Protein AF-A0AAF0YMJ0-F1 (afdb_monomer_lite)

Organism: NCBI:txid1232430

Foldseek 3Di:
DVVVVVVVVVVVVVVVVVVVVCVVVVVVVVVVVVVVVVVVVVVVVVVVLVVLVVPAPDPVSSCPPQQWDDDPQWIAGPVPRDIDGND

Sequence (87 aa):
MKDDGFLLIDSVISLKIMLIITTILVPTIIHLNHVDKQADNKLEMLRSLYIEIQNSEDQDDFLKSERYFIRGDEICEASANRCIKIK

Secondary structure (DSSP, 8-state):
-HHHHHHHHHHHHHHHHHHHHHHHHHHHHHHHHHHHHHHHHHHHHHHHHHHHHHH-SSHHHHHT-TTEEEETTEEEETTTTEEEE--

pLDDT: mean 85.37, std 9.73,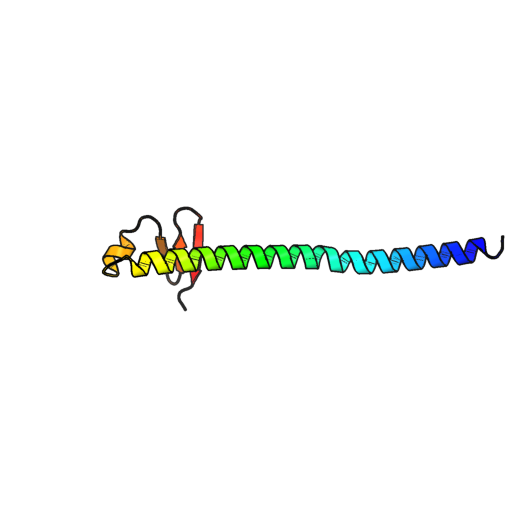 range [48.38, 96.06]

Structure (mmCIF, N/CA/C/O backbone):
data_AF-A0AAF0YMJ0-F1
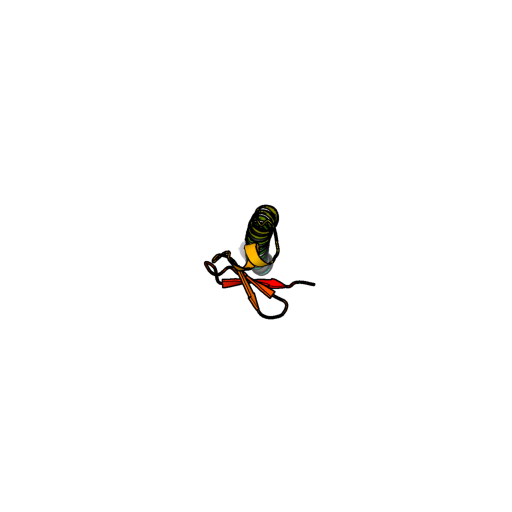#
_entry.id   AF-A0AAF0YMJ0-F1
#
loop_
_atom_site.group_PDB
_atom_site.id
_atom_site.type_symbol
_atom_site.label_atom_id
_atom_site.label_alt_id
_atom_site.label_comp_id
_atom_site.label_asym_id
_atom_site.label_entity_id
_atom_site.label_seq_id
_atom_site.pdbx_PDB_ins_code
_atom_site.Cartn_x
_atom_site.Cartn_y
_atom_site.Cartn_z
_atom_site.occupancy
_atom_site.B_iso_or_equiv
_atom_site.auth_seq_id
_atom_site.auth_comp_id
_atom_site.auth_asym_id
_atom_site.auth_atom_id
_atom_site.pdbx_PDB_model_num
ATOM 1 N N . MET A 1 1 ? 35.197 9.929 -42.339 1.00 48.38 1 MET A N 1
ATOM 2 C CA . MET A 1 1 ? 34.142 9.231 -43.111 1.00 48.38 1 MET A CA 1
ATOM 3 C C . MET A 1 1 ? 33.998 7.748 -42.785 1.00 48.38 1 MET A C 1
ATOM 5 O O . MET A 1 1 ? 32.862 7.304 -42.767 1.00 48.38 1 MET A O 1
ATOM 9 N N . LYS A 1 2 ? 35.064 6.956 -42.553 1.00 54.03 2 LYS A N 1
ATOM 10 C CA . LYS A 1 2 ? 34.903 5.526 -42.200 1.00 54.03 2 LYS A CA 1
ATOM 11 C C . LYS A 1 2 ? 34.588 5.298 -40.707 1.00 54.03 2 LYS A C 1
ATOM 13 O O . LYS A 1 2 ? 33.854 4.370 -40.390 1.00 54.03 2 LYS A O 1
ATOM 18 N N . ASP A 1 3 ? 35.055 6.190 -39.831 1.00 59.03 3 ASP A N 1
ATOM 19 C CA . ASP A 1 3 ? 34.869 6.083 -38.372 1.00 59.03 3 ASP A CA 1
ATOM 20 C C . ASP A 1 3 ? 33.530 6.644 -37.867 1.00 59.03 3 ASP A C 1
ATOM 22 O O . ASP A 1 3 ? 32.991 6.164 -36.871 1.00 59.03 3 ASP A O 1
ATOM 26 N N . ASP A 1 4 ? 32.932 7.593 -38.595 1.00 58.09 4 ASP A N 1
ATOM 27 C CA . ASP A 1 4 ? 31.662 8.223 -38.208 1.00 58.09 4 ASP A CA 1
ATOM 28 C C . ASP A 1 4 ? 30.505 7.209 -38.183 1.00 58.09 4 ASP A C 1
ATOM 30 O O . ASP A 1 4 ? 29.656 7.237 -37.297 1.00 58.09 4 ASP A O 1
ATOM 34 N N . GLY A 1 5 ? 30.497 6.250 -39.117 1.00 63.44 5 GLY A N 1
ATOM 35 C CA . GLY A 1 5 ? 29.492 5.184 -39.159 1.00 63.44 5 GLY A CA 1
ATOM 36 C C . GLY A 1 5 ? 29.620 4.177 -38.012 1.00 63.44 5 GLY A C 1
ATOM 37 O O . GLY A 1 5 ? 28.609 3.687 -37.516 1.00 63.44 5 GLY A O 1
ATOM 38 N N . PHE A 1 6 ? 30.844 3.894 -37.556 1.00 71.62 6 PHE A N 1
ATOM 39 C CA . PHE A 1 6 ? 31.089 2.980 -36.438 1.00 71.62 6 PHE A CA 1
ATOM 40 C C . PHE A 1 6 ? 30.660 3.603 -35.101 1.00 71.62 6 PHE A C 1
ATOM 42 O O . PHE A 1 6 ? 29.952 2.965 -34.324 1.00 71.62 6 PHE A O 1
ATOM 49 N N . LEU A 1 7 ? 30.988 4.881 -34.885 1.00 74.75 7 LEU A N 1
ATOM 50 C CA . LEU A 1 7 ? 30.571 5.642 -33.701 1.00 74.75 7 LEU A CA 1
ATOM 51 C C . LEU A 1 7 ? 29.045 5.814 -33.609 1.00 74.75 7 LEU A C 1
ATOM 53 O O . LEU A 1 7 ? 28.473 5.741 -32.518 1.00 74.75 7 LEU A O 1
ATOM 57 N N . LEU A 1 8 ? 28.363 6.007 -34.744 1.00 81.31 8 LEU A N 1
ATOM 58 C CA . LEU A 1 8 ? 26.898 6.079 -34.788 1.00 81.31 8 LEU A CA 1
ATOM 59 C C . LEU A 1 8 ? 26.243 4.752 -34.390 1.00 81.31 8 LEU A C 1
ATOM 61 O O . LEU A 1 8 ? 25.269 4.752 -33.638 1.00 81.31 8 LEU A O 1
ATOM 65 N N . ILE A 1 9 ? 26.777 3.621 -34.856 1.00 85.75 9 ILE A N 1
ATOM 66 C CA . ILE A 1 9 ? 26.256 2.296 -34.499 1.00 85.75 9 ILE A CA 1
ATOM 67 C C . ILE A 1 9 ? 26.451 2.030 -33.003 1.00 85.75 9 ILE A C 1
ATOM 69 O O . ILE A 1 9 ? 25.512 1.593 -32.339 1.00 85.75 9 ILE A O 1
ATOM 73 N N . ASP A 1 10 ? 27.623 2.354 -32.457 1.00 86.44 10 ASP A N 1
ATOM 74 C CA . ASP A 1 10 ? 27.921 2.175 -31.033 1.00 86.44 10 ASP A CA 1
ATOM 75 C C . ASP A 1 10 ? 27.032 3.055 -30.134 1.00 86.44 10 ASP A C 1
ATOM 77 O O . ASP A 1 10 ? 26.482 2.597 -29.127 1.00 86.44 10 ASP A O 1
ATOM 81 N N . SER A 1 11 ? 26.765 4.291 -30.564 1.00 89.31 11 SER A N 1
ATOM 82 C CA . SER A 1 11 ? 25.822 5.193 -29.889 1.00 89.31 11 SER A CA 1
ATOM 83 C C . SER A 1 11 ? 24.396 4.632 -29.885 1.00 89.31 11 SER A C 1
ATOM 85 O O . SER A 1 11 ? 23.698 4.701 -28.872 1.00 89.31 11 SER A O 1
ATOM 87 N N . VAL A 1 12 ? 23.952 4.034 -30.996 1.00 90.88 12 VAL A N 1
ATOM 88 C CA . VAL A 1 12 ? 22.622 3.409 -31.100 1.00 90.88 12 VAL A CA 1
ATOM 89 C C . VAL A 1 12 ? 22.522 2.157 -30.228 1.00 90.88 12 VAL A C 1
ATOM 91 O O . VAL A 1 12 ? 21.492 1.943 -29.587 1.00 90.88 12 VAL A O 1
ATOM 94 N N . ILE A 1 13 ? 23.570 1.334 -30.174 1.00 92.44 13 ILE A N 1
ATOM 95 C CA . ILE A 1 13 ? 23.614 0.150 -29.306 1.00 92.44 13 ILE A CA 1
ATOM 96 C C . ILE A 1 13 ? 23.568 0.577 -27.837 1.00 92.44 13 ILE A C 1
ATOM 98 O O . ILE A 1 13 ? 22.740 0.068 -27.079 1.00 92.44 13 ILE A O 1
ATOM 102 N N . SER A 1 14 ? 24.371 1.570 -27.458 1.00 93.50 14 SER A N 1
ATOM 103 C CA . SER A 1 14 ? 24.387 2.136 -26.107 1.00 93.50 14 SER A CA 1
ATOM 104 C C . SER A 1 14 ? 23.023 2.712 -25.710 1.00 93.50 14 SER A C 1
ATOM 106 O O . SER A 1 14 ? 22.528 2.436 -24.616 1.00 93.50 14 SER A O 1
ATOM 108 N N . LEU A 1 15 ? 22.352 3.424 -26.623 1.00 93.44 15 LEU A N 1
ATOM 109 C CA . LEU A 1 15 ? 20.999 3.940 -26.403 1.00 93.44 15 LEU A CA 1
ATOM 110 C C . LEU A 1 15 ? 19.978 2.811 -26.198 1.00 93.44 15 LEU A C 1
ATOM 112 O O . LEU A 1 15 ? 19.125 2.903 -25.317 1.00 93.44 15 LEU A O 1
ATOM 116 N N . LYS A 1 16 ? 20.064 1.725 -26.976 1.00 93.31 16 LYS A N 1
ATOM 117 C CA . LYS A 1 16 ? 19.179 0.562 -26.809 1.00 93.31 16 LYS A CA 1
ATOM 118 C C . LYS A 1 16 ? 19.382 -0.124 -25.465 1.00 93.31 16 LYS A C 1
ATOM 120 O O . LYS A 1 16 ? 18.399 -0.458 -24.811 1.00 93.31 16 LYS A O 1
ATOM 125 N N . ILE A 1 17 ? 20.631 -0.311 -25.047 1.00 94.31 17 ILE A N 1
ATOM 126 C CA . ILE A 1 17 ? 20.950 -0.887 -23.736 1.00 94.31 17 ILE A CA 1
ATOM 127 C C . ILE A 1 17 ? 20.381 0.005 -22.630 1.00 94.31 17 ILE A C 1
ATOM 129 O O . ILE A 1 17 ? 19.701 -0.490 -21.734 1.00 94.31 17 ILE A O 1
ATOM 133 N N . MET A 1 18 ? 20.574 1.323 -22.734 1.00 94.31 18 MET A N 1
ATOM 134 C CA . MET A 1 18 ? 20.014 2.283 -21.785 1.00 94.31 18 MET A CA 1
ATOM 135 C C . MET A 1 18 ? 18.484 2.200 -21.720 1.00 94.31 18 MET A C 1
ATOM 137 O O . MET A 1 18 ? 17.927 2.179 -20.626 1.00 94.31 18 MET A O 1
ATOM 141 N N . LEU A 1 19 ? 17.799 2.111 -22.864 1.00 94.88 19 LEU A N 1
ATOM 142 C CA . LEU A 1 19 ? 16.342 1.960 -22.916 1.00 94.88 19 LEU A CA 1
ATOM 143 C C . LEU A 1 19 ? 15.875 0.662 -22.252 1.00 94.88 19 LEU A C 1
ATOM 145 O O . LEU A 1 19 ? 14.934 0.681 -21.467 1.00 94.88 19 LEU A O 1
ATOM 149 N N . ILE A 1 20 ? 16.548 -0.460 -22.509 1.00 93.69 20 ILE A N 1
ATOM 150 C CA . ILE A 1 20 ? 16.212 -1.736 -21.864 1.00 93.69 20 ILE A CA 1
ATOM 151 C C . ILE A 1 20 ? 16.358 -1.610 -20.343 1.00 93.69 20 ILE A C 1
ATOM 153 O O . ILE A 1 20 ? 15.447 -1.978 -19.604 1.00 93.69 20 ILE A O 1
ATOM 157 N N . ILE A 1 21 ? 17.455 -1.016 -19.867 1.00 93.69 21 ILE A N 1
ATOM 158 C CA . ILE A 1 21 ? 17.683 -0.812 -18.433 1.00 93.69 21 ILE A CA 1
ATOM 159 C C . ILE A 1 21 ? 16.582 0.068 -17.828 1.00 93.69 21 ILE A C 1
ATOM 161 O O . ILE A 1 21 ? 15.987 -0.304 -16.816 1.00 93.69 21 ILE A O 1
ATOM 165 N N . THR A 1 22 ? 16.263 1.210 -18.443 1.00 94.06 22 THR A N 1
ATOM 166 C CA . THR A 1 22 ? 15.266 2.143 -17.895 1.00 94.06 22 THR A CA 1
ATOM 167 C C . THR A 1 22 ? 13.851 1.576 -17.924 1.00 94.06 22 THR A C 1
ATOM 169 O O . THR A 1 22 ? 13.101 1.803 -16.974 1.00 94.06 22 THR A O 1
ATOM 172 N N . THR A 1 23 ? 13.497 0.772 -18.932 1.00 94.38 23 THR A N 1
ATOM 173 C CA . THR A 1 23 ? 12.183 0.106 -18.990 1.00 94.38 23 THR A CA 1
ATOM 174 C C . THR A 1 23 ? 11.946 -0.864 -17.838 1.00 94.38 23 THR A C 1
ATOM 176 O O . THR A 1 23 ? 10.795 -1.092 -17.487 1.00 94.38 23 THR A O 1
ATOM 179 N N . ILE A 1 24 ? 13.002 -1.392 -17.212 1.00 94.00 24 ILE A N 1
ATOM 180 C CA . ILE A 1 24 ? 12.901 -2.259 -16.031 1.00 94.00 24 ILE A CA 1
ATOM 181 C C . ILE A 1 24 ? 13.034 -1.437 -14.744 1.00 94.00 24 ILE A C 1
ATOM 183 O O . ILE A 1 24 ? 12.262 -1.626 -13.802 1.00 94.00 24 ILE A O 1
ATOM 187 N N . LEU A 1 25 ? 13.988 -0.501 -14.692 1.00 93.75 25 LEU A N 1
ATOM 188 C CA . LEU A 1 25 ? 14.264 0.277 -13.482 1.00 93.75 25 LEU A CA 1
ATOM 189 C C . LEU A 1 25 ? 13.074 1.147 -13.062 1.00 93.75 25 LEU A C 1
ATOM 191 O O . LEU A 1 25 ? 12.701 1.154 -11.892 1.00 93.75 25 LEU A O 1
ATOM 195 N N . VAL A 1 26 ? 12.468 1.866 -14.010 1.00 94.38 26 VAL A N 1
ATOM 196 C CA . VAL A 1 26 ? 11.372 2.805 -13.729 1.00 94.38 26 VAL A CA 1
ATOM 197 C C . VAL A 1 26 ? 10.161 2.112 -13.089 1.00 94.38 26 VAL A C 1
ATOM 199 O O . VAL A 1 26 ? 9.770 2.531 -11.997 1.00 94.38 26 VAL A O 1
ATOM 202 N N . PRO A 1 27 ? 9.570 1.049 -13.674 1.00 94.50 27 PRO A N 1
ATOM 203 C CA . PRO A 1 27 ? 8.439 0.372 -13.044 1.00 94.50 27 PRO A CA 1
ATOM 204 C C . PRO A 1 27 ? 8.821 -0.291 -11.720 1.00 94.50 27 PRO A C 1
ATOM 206 O O . PRO A 1 27 ? 8.003 -0.305 -10.806 1.00 94.50 27 PRO A O 1
ATOM 209 N N . THR A 1 28 ? 10.059 -0.775 -11.576 1.00 95.62 28 THR A N 1
ATOM 210 C CA . THR A 1 28 ? 10.541 -1.340 -10.307 1.00 95.62 28 THR A CA 1
ATOM 211 C C . THR A 1 28 ? 10.538 -0.287 -9.199 1.00 95.62 28 THR A C 1
ATOM 213 O O . THR A 1 28 ? 10.009 -0.540 -8.121 1.00 95.62 28 THR A O 1
ATOM 216 N N . ILE A 1 29 ? 11.056 0.916 -9.463 1.00 95.81 29 ILE A N 1
ATOM 217 C CA . ILE A 1 29 ? 11.054 2.020 -8.489 1.00 95.81 29 ILE A CA 1
ATOM 218 C C . ILE A 1 29 ? 9.621 2.438 -8.142 1.00 95.81 29 ILE A C 1
ATOM 220 O O . ILE A 1 29 ? 9.298 2.632 -6.972 1.00 95.81 29 ILE A O 1
ATOM 224 N N . ILE A 1 30 ? 8.742 2.551 -9.143 1.00 96.06 30 ILE A N 1
ATOM 225 C CA . ILE A 1 30 ? 7.326 2.876 -8.918 1.00 96.06 30 ILE A CA 1
ATOM 226 C C . ILE A 1 30 ? 6.668 1.813 -8.032 1.00 96.06 30 ILE A C 1
ATOM 228 O O . ILE A 1 30 ? 5.954 2.155 -7.090 1.00 96.06 30 ILE A O 1
ATOM 232 N N . HIS A 1 31 ? 6.928 0.535 -8.308 1.00 95.69 31 HIS A N 1
ATOM 233 C CA . HIS A 1 31 ? 6.382 -0.573 -7.539 1.00 95.69 31 HIS A CA 1
ATOM 234 C C . HIS A 1 31 ? 6.899 -0.579 -6.098 1.00 95.69 31 HIS A C 1
ATOM 236 O O . HIS A 1 31 ? 6.095 -0.680 -5.177 1.00 95.69 31 HIS A O 1
ATOM 242 N N . LEU A 1 32 ? 8.205 -0.391 -5.888 1.00 94.94 32 LEU A N 1
ATOM 243 C CA . LEU A 1 32 ? 8.796 -0.305 -4.551 1.00 94.94 32 LEU A CA 1
ATOM 244 C C . LEU A 1 32 ? 8.189 0.841 -3.740 1.00 94.94 32 LEU A C 1
ATOM 246 O O . LEU A 1 32 ? 7.749 0.618 -2.619 1.00 94.94 32 LEU A O 1
ATOM 250 N N . ASN A 1 33 ? 8.059 2.031 -4.330 1.00 95.00 33 ASN A N 1
ATOM 251 C CA . ASN A 1 33 ? 7.408 3.167 -3.671 1.00 95.00 33 ASN A CA 1
ATOM 252 C C . ASN A 1 33 ? 5.933 2.897 -3.345 1.00 95.00 33 ASN A C 1
ATOM 254 O O . ASN A 1 33 ? 5.405 3.415 -2.363 1.00 95.00 33 ASN A O 1
ATOM 258 N N . HIS A 1 34 ? 5.236 2.127 -4.181 1.00 93.81 34 HIS A N 1
ATOM 259 C CA . HIS A 1 34 ? 3.856 1.743 -3.909 1.00 93.81 34 HIS A CA 1
ATOM 260 C C . HIS A 1 34 ? 3.765 0.760 -2.738 1.00 93.81 34 HIS A C 1
ATOM 262 O O . HIS A 1 34 ? 2.925 0.943 -1.860 1.00 93.81 34 HIS A O 1
ATOM 268 N N . VAL A 1 35 ? 4.641 -0.248 -2.710 1.00 94.06 35 VAL A N 1
ATOM 269 C CA . VAL A 1 35 ? 4.721 -1.236 -1.625 1.00 94.06 35 VAL A CA 1
ATOM 270 C C . VAL A 1 35 ? 5.079 -0.565 -0.303 1.00 94.06 35 VAL A C 1
ATOM 272 O O . VAL A 1 35 ? 4.428 -0.841 0.700 1.00 94.06 35 VAL A O 1
ATOM 275 N N . ASP A 1 36 ? 6.047 0.347 -0.312 1.00 94.06 36 ASP A N 1
ATOM 276 C CA . ASP A 1 36 ? 6.477 1.102 0.867 1.00 94.06 36 ASP A CA 1
ATOM 277 C C . ASP A 1 36 ? 5.314 1.910 1.465 1.00 94.06 36 ASP A C 1
ATOM 279 O O . ASP A 1 36 ? 4.933 1.719 2.617 1.00 94.06 36 ASP A O 1
ATOM 283 N N . LYS A 1 37 ? 4.608 2.684 0.628 1.00 91.62 37 LYS A N 1
ATOM 284 C CA . LYS A 1 37 ? 3.405 3.421 1.049 1.00 91.62 37 LYS A CA 1
ATOM 285 C C . LYS A 1 37 ? 2.292 2.515 1.573 1.00 91.62 37 LYS A C 1
ATOM 287 O O . LYS A 1 37 ? 1.584 2.883 2.507 1.00 91.62 37 LYS A O 1
ATOM 292 N N . GLN A 1 38 ? 2.082 1.350 0.959 1.00 89.81 38 GLN A N 1
ATOM 293 C CA . GLN A 1 38 ? 1.091 0.391 1.448 1.00 89.81 38 GLN A CA 1
ATOM 294 C C . GLN A 1 38 ? 1.486 -0.192 2.809 1.00 89.81 38 GLN A C 1
ATOM 296 O O . GLN A 1 38 ? 0.618 -0.369 3.666 1.00 89.81 38 GLN A O 1
ATOM 301 N N . ALA A 1 39 ? 2.772 -0.484 3.011 1.00 89.56 39 ALA A N 1
ATOM 302 C CA . ALA A 1 39 ? 3.295 -0.987 4.272 1.00 89.56 39 ALA A CA 1
ATOM 303 C C . ALA A 1 39 ? 3.145 0.052 5.389 1.00 89.56 39 ALA A C 1
ATOM 305 O O . ALA A 1 39 ? 2.596 -0.283 6.439 1.00 89.56 39 ALA A O 1
ATOM 306 N N . ASP A 1 40 ? 3.522 1.306 5.134 1.00 90.50 40 ASP A N 1
ATOM 307 C CA . ASP A 1 40 ? 3.359 2.414 6.078 1.00 90.50 40 ASP A CA 1
ATOM 308 C C . ASP A 1 40 ? 1.895 2.612 6.476 1.00 90.50 40 ASP A C 1
ATOM 310 O O . ASP A 1 40 ? 1.567 2.616 7.662 1.00 90.50 40 ASP A O 1
ATOM 314 N N . ASN A 1 41 ? 0.986 2.666 5.498 1.00 87.38 41 ASN A N 1
ATOM 315 C CA . ASN A 1 41 ? -0.448 2.806 5.764 1.00 87.38 41 ASN A CA 1
ATOM 316 C C . ASN A 1 41 ? -1.005 1.646 6.600 1.00 87.38 41 ASN A C 1
ATOM 318 O O . ASN A 1 41 ? -1.882 1.842 7.444 1.00 87.38 41 ASN A O 1
ATOM 322 N N . LYS A 1 42 ? -0.520 0.422 6.361 1.00 88.62 42 LYS A N 1
ATOM 323 C CA . LYS A 1 42 ? -0.931 -0.759 7.124 1.00 88.62 42 LYS A CA 1
ATOM 324 C C . LYS A 1 42 ? -0.382 -0.724 8.549 1.00 88.62 42 LYS A C 1
ATOM 326 O O . LYS A 1 42 ? -1.104 -1.076 9.479 1.00 88.62 42 LYS A O 1
ATOM 331 N N . LEU A 1 43 ? 0.872 -0.310 8.727 1.00 90.12 43 LEU A N 1
ATOM 332 C CA . LEU A 1 43 ? 1.497 -0.149 10.040 1.00 90.12 43 LEU A CA 1
ATOM 333 C C . LEU A 1 43 ? 0.804 0.938 10.858 1.00 90.12 43 LEU A C 1
ATOM 335 O O . LEU A 1 43 ? 0.557 0.734 12.043 1.00 90.12 43 LEU A O 1
ATOM 339 N N . GLU A 1 44 ? 0.452 2.059 10.232 1.00 90.31 44 GLU A N 1
ATOM 340 C CA . GLU A 1 44 ? -0.296 3.137 10.873 1.00 90.31 44 GLU A CA 1
ATOM 341 C C . GLU A 1 44 ? -1.660 2.644 11.365 1.00 90.31 44 GLU A C 1
ATOM 343 O O . GLU A 1 44 ? -1.962 2.806 12.545 1.00 90.31 44 GLU A O 1
ATOM 348 N N . MET A 1 45 ? -2.427 1.958 10.507 1.00 88.19 45 MET A N 1
ATOM 349 C CA . MET A 1 45 ? -3.726 1.392 10.884 1.00 88.19 45 MET A CA 1
ATOM 350 C C . MET A 1 45 ? -3.603 0.344 12.001 1.00 88.19 45 MET A C 1
ATOM 352 O O . MET A 1 45 ? -4.412 0.316 12.924 1.00 88.19 45 MET A O 1
ATOM 356 N N . LEU A 1 46 ? -2.589 -0.526 11.950 1.00 88.81 46 LEU A N 1
ATOM 357 C CA . LEU A 1 46 ? -2.334 -1.501 13.016 1.00 88.81 46 LEU A CA 1
ATOM 358 C C . LEU A 1 46 ? -1.996 -0.816 14.338 1.00 88.81 46 LEU A C 1
ATOM 360 O O . LEU A 1 46 ? -2.465 -1.236 15.393 1.00 88.81 46 LEU A O 1
ATOM 364 N N . ARG A 1 47 ? -1.181 0.238 14.286 1.00 89.69 47 ARG A N 1
ATOM 365 C CA . ARG A 1 47 ? -0.786 1.003 15.465 1.00 89.69 47 ARG A CA 1
ATOM 366 C C . ARG A 1 47 ? -1.981 1.712 16.086 1.00 89.69 47 ARG A C 1
ATOM 368 O O . ARG A 1 47 ? -2.149 1.646 17.299 1.00 89.69 47 ARG A O 1
ATOM 375 N N . SER A 1 48 ? -2.797 2.380 15.276 1.00 88.88 48 SER A N 1
ATOM 376 C CA . SER A 1 48 ? -3.992 3.073 15.752 1.00 88.88 48 SER A CA 1
ATOM 377 C C . SER A 1 48 ? -5.020 2.094 16.313 1.00 88.88 48 SER A C 1
ATOM 379 O O . SER A 1 48 ? -5.599 2.370 17.358 1.00 88.88 48 SER A O 1
ATOM 381 N N . LEU A 1 49 ? -5.193 0.932 15.678 1.00 87.75 49 LEU A N 1
ATOM 382 C CA . LEU A 1 49 ? -6.044 -0.143 16.180 1.00 87.75 49 LEU A CA 1
ATOM 383 C C . LEU A 1 49 ? -5.537 -0.686 17.523 1.00 87.75 49 LEU A C 1
ATOM 385 O O . LEU A 1 49 ? -6.321 -0.840 18.452 1.00 87.75 49 LEU A O 1
ATOM 389 N N . TYR A 1 50 ? -4.232 -0.937 17.648 1.00 88.19 50 TYR A N 1
ATOM 390 C CA . TYR A 1 50 ? -3.627 -1.412 18.894 1.00 88.19 50 TYR A CA 1
ATOM 391 C C . TYR A 1 50 ? -3.833 -0.423 20.048 1.00 88.19 50 TYR A C 1
ATOM 393 O O . TYR A 1 50 ? -4.196 -0.834 21.145 1.00 88.19 50 TYR A O 1
ATOM 401 N N . ILE A 1 51 ? -3.630 0.874 19.798 1.00 88.50 51 ILE A N 1
ATOM 402 C CA . ILE A 1 51 ? -3.853 1.923 20.803 1.00 88.50 51 ILE A CA 1
ATOM 403 C C . ILE A 1 51 ? -5.327 1.976 21.211 1.00 88.50 51 ILE A C 1
ATOM 405 O O . ILE A 1 51 ? -5.616 2.094 22.397 1.00 88.50 51 ILE A O 1
ATOM 409 N N . GLU A 1 52 ? -6.250 1.878 20.252 1.00 86.38 52 GLU A N 1
ATOM 410 C CA . GLU A 1 52 ? -7.685 1.878 20.545 1.00 86.38 52 GLU A CA 1
ATOM 411 C C . GLU A 1 52 ? -8.056 0.681 21.429 1.00 86.38 52 GLU A C 1
ATOM 413 O O . GLU A 1 52 ? -8.635 0.874 22.488 1.00 86.38 52 GLU A O 1
ATOM 418 N N . ILE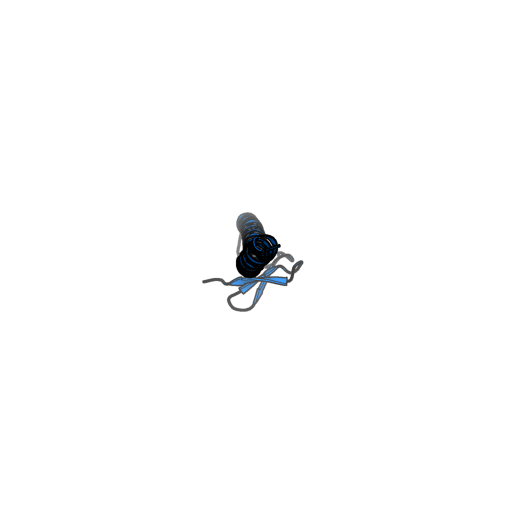 A 1 53 ? -7.614 -0.528 21.062 1.00 86.88 53 ILE A N 1
ATOM 419 C CA . ILE A 1 53 ? -7.841 -1.750 21.849 1.00 86.88 53 ILE A CA 1
ATOM 420 C C . ILE A 1 53 ? -7.231 -1.633 23.250 1.00 86.88 53 ILE A C 1
ATOM 422 O O . ILE A 1 53 ? -7.835 -2.086 24.213 1.00 86.88 53 ILE A O 1
ATOM 426 N N . GLN A 1 54 ? -6.038 -1.047 23.379 1.00 88.12 54 GLN A N 1
ATOM 427 C CA . GLN A 1 54 ? -5.378 -0.880 24.675 1.00 88.12 54 GLN A CA 1
ATOM 428 C C . GLN A 1 54 ? -6.096 0.131 25.582 1.00 88.12 54 GLN A C 1
ATOM 430 O O . GLN A 1 54 ? -6.016 0.012 26.803 1.00 88.12 54 GLN A O 1
ATOM 435 N N . ASN A 1 55 ? -6.747 1.136 24.996 1.00 86.38 55 ASN A N 1
ATOM 436 C CA . ASN A 1 55 ? -7.508 2.140 25.735 1.00 86.38 55 ASN A CA 1
ATOM 437 C C . ASN A 1 55 ? -8.928 1.675 26.077 1.00 86.38 55 ASN A C 1
ATOM 439 O O . ASN A 1 55 ? -9.535 2.254 26.974 1.00 86.38 55 ASN A O 1
ATOM 443 N N . SER A 1 56 ? -9.450 0.672 25.372 1.00 86.00 56 SER A N 1
ATOM 444 C CA . SER A 1 56 ? -10.731 0.049 25.688 1.00 86.00 56 SER A CA 1
ATOM 445 C C . SER A 1 56 ? -10.605 -0.863 26.908 1.00 86.00 56 SER A C 1
ATOM 447 O O . SER A 1 56 ? -9.684 -1.676 26.993 1.00 86.00 56 SER A O 1
ATOM 449 N N . GLU A 1 57 ? -11.541 -0.753 27.850 1.00 81.00 57 GLU A N 1
ATOM 450 C CA . GLU A 1 57 ? -11.568 -1.633 29.031 1.00 81.00 57 GLU A CA 1
ATOM 451 C C . GLU A 1 57 ? -11.915 -3.083 28.651 1.00 81.00 57 GLU A C 1
ATOM 453 O O . GLU A 1 57 ? -11.392 -4.040 29.228 1.00 81.00 57 GLU A O 1
ATOM 458 N N . ASP A 1 58 ? -12.775 -3.243 27.648 1.00 81.88 58 ASP A N 1
ATOM 459 C CA . ASP A 1 58 ? -13.327 -4.512 27.201 1.00 81.88 58 ASP A CA 1
ATOM 460 C C . ASP A 1 58 ? -13.758 -4.462 25.724 1.00 81.88 58 ASP A C 1
ATOM 462 O O . ASP A 1 58 ? -13.749 -3.422 25.060 1.00 81.88 58 ASP A O 1
ATOM 466 N N . GLN A 1 59 ? -14.115 -5.626 25.173 1.00 76.31 59 GLN A N 1
ATOM 467 C CA . GLN A 1 59 ? -14.457 -5.754 23.754 1.00 76.31 59 GLN A CA 1
ATOM 468 C C . GLN A 1 59 ? -15.704 -4.939 23.374 1.00 76.31 59 GLN A C 1
ATOM 470 O O . GLN A 1 59 ? -15.761 -4.400 22.268 1.00 76.31 59 GLN A O 1
ATOM 475 N N . ASP A 1 60 ? -16.675 -4.813 24.283 1.00 79.25 60 ASP A N 1
ATOM 476 C CA . ASP A 1 60 ? -17.878 -4.014 24.046 1.00 79.25 60 ASP A CA 1
ATOM 477 C C . ASP A 1 60 ? -17.567 -2.513 24.025 1.00 79.25 60 ASP A C 1
ATOM 479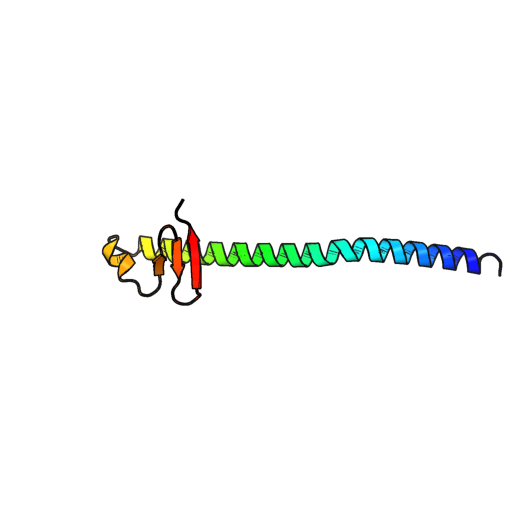 O O . ASP A 1 60 ? -18.227 -1.762 23.307 1.00 79.25 60 ASP A O 1
ATOM 483 N N . ASP A 1 61 ? -16.553 -2.062 24.767 1.00 81.56 61 ASP A N 1
ATOM 484 C CA . ASP A 1 61 ? -16.076 -0.679 24.724 1.00 81.56 61 ASP A CA 1
ATOM 485 C C . ASP A 1 61 ? -15.334 -0.369 23.414 1.00 81.56 61 ASP A C 1
ATOM 487 O O . ASP A 1 61 ? -15.588 0.651 22.773 1.00 81.56 61 ASP A O 1
ATOM 491 N N . PHE A 1 62 ? -14.528 -1.311 22.917 1.00 80.81 62 PHE A N 1
ATOM 492 C CA . PHE A 1 62 ? -13.901 -1.196 21.596 1.00 80.81 62 PHE A CA 1
ATOM 493 C C . PHE A 1 62 ? -14.933 -1.107 20.458 1.00 80.81 62 PHE A C 1
ATOM 495 O O . PHE A 1 62 ? -14.801 -0.279 19.553 1.00 80.81 62 PHE A O 1
ATOM 502 N N . LEU A 1 63 ? -15.986 -1.932 20.506 1.00 78.50 63 LEU A N 1
ATOM 503 C CA . LEU A 1 63 ? -17.060 -1.941 19.504 1.00 78.50 63 LEU A CA 1
ATOM 504 C C . LEU A 1 63 ? -17.944 -0.686 19.539 1.00 78.50 63 LEU A C 1
ATOM 506 O O . LEU A 1 63 ? -18.646 -0.414 18.565 1.00 78.50 63 LEU A O 1
ATOM 510 N N . LYS A 1 64 ? -17.910 0.090 20.630 1.00 80.56 64 LYS A N 1
ATOM 511 C CA . LYS A 1 64 ? -18.531 1.422 20.686 1.00 80.56 64 LYS A CA 1
ATOM 512 C C . LYS A 1 64 ? -17.689 2.490 19.994 1.00 80.56 64 LYS A C 1
ATOM 514 O O . LYS A 1 64 ? -18.217 3.567 19.717 1.00 80.56 64 LYS A O 1
ATOM 519 N N . SER A 1 65 ? -16.409 2.233 19.713 1.00 71.69 65 SER A N 1
ATOM 520 C CA . SER A 1 65 ? -15.592 3.185 18.964 1.00 71.69 65 SER A CA 1
ATOM 521 C C . SER A 1 65 ? -16.153 3.337 17.542 1.00 71.69 65 SER A C 1
ATOM 523 O O . SER A 1 65 ? -16.214 2.390 16.764 1.00 71.69 65 SER A O 1
ATOM 525 N N . GLU A 1 66 ? -16.547 4.554 17.155 1.00 80.25 66 GLU A N 1
ATOM 526 C CA . GLU A 1 66 ? -17.029 4.837 15.788 1.00 80.25 66 GLU A CA 1
ATOM 527 C C . GLU A 1 66 ? -15.911 4.725 14.732 1.00 80.25 66 GLU A C 1
ATOM 529 O O . GLU A 1 66 ? -16.149 4.871 13.532 1.00 80.25 66 GLU A O 1
ATOM 534 N N . ARG A 1 67 ? -14.665 4.494 15.168 1.00 83.50 67 ARG A N 1
ATOM 535 C CA . ARG A 1 67 ? -13.491 4.447 14.293 1.00 83.50 67 ARG A CA 1
ATOM 536 C C . ARG A 1 67 ? -13.333 3.116 13.578 1.00 83.50 67 ARG A C 1
ATOM 538 O O . ARG A 1 67 ? -12.841 3.124 12.450 1.00 83.50 67 ARG A O 1
ATOM 545 N N . TYR A 1 68 ? -13.730 2.005 14.195 1.00 85.38 68 TYR A N 1
ATOM 546 C CA . TYR A 1 68 ? -13.519 0.675 13.633 1.00 85.38 68 TYR A CA 1
ATOM 547 C C . TYR A 1 68 ? -14.792 -0.160 13.658 1.00 85.38 68 TYR A C 1
ATOM 549 O O . TYR A 1 68 ? -15.598 -0.077 14.575 1.00 85.38 68 TYR A O 1
ATOM 557 N N . PHE A 1 69 ? -14.955 -1.005 12.648 1.00 85.44 69 PHE A N 1
ATOM 558 C CA . PHE A 1 69 ? -16.043 -1.969 12.575 1.00 85.44 69 PHE A CA 1
ATOM 559 C C . PHE A 1 69 ? -15.520 -3.323 12.106 1.00 85.44 69 PHE A C 1
ATOM 561 O O . PHE A 1 69 ? -14.535 -3.412 11.373 1.00 85.44 69 PHE A O 1
ATOM 568 N N . ILE A 1 70 ? -16.199 -4.389 12.520 1.00 85.94 70 ILE A N 1
ATOM 569 C CA . ILE A 1 70 ? -15.841 -5.759 12.154 1.00 85.94 70 ILE A CA 1
ATOM 570 C C . ILE A 1 70 ? -16.741 -6.214 11.001 1.00 85.94 70 ILE A C 1
ATOM 572 O O . ILE A 1 70 ? -17.965 -6.101 11.067 1.00 85.94 70 ILE A O 1
ATOM 576 N N . ARG A 1 71 ? -16.138 -6.737 9.931 1.00 84.81 71 ARG A N 1
ATOM 577 C CA . ARG A 1 71 ? -16.813 -7.326 8.769 1.00 84.81 71 ARG A CA 1
ATOM 578 C C . ARG A 1 71 ? -16.278 -8.744 8.550 1.00 84.81 71 ARG A C 1
ATOM 580 O O . ARG A 1 71 ? -15.290 -8.938 7.850 1.00 84.81 71 ARG A O 1
ATOM 587 N N . GLY A 1 72 ? -16.951 -9.740 9.128 1.00 85.25 72 GLY A N 1
ATOM 588 C CA . GLY A 1 72 ? -16.487 -11.132 9.078 1.00 85.25 72 GLY A CA 1
ATOM 589 C C . GLY A 1 72 ? -15.134 -11.277 9.775 1.00 85.25 72 GLY A C 1
ATOM 590 O O . GLY A 1 72 ? -15.008 -10.883 10.930 1.00 85.25 72 GLY A O 1
ATOM 591 N N . ASP A 1 73 ? -14.126 -11.761 9.049 1.00 85.94 73 ASP A N 1
ATOM 592 C CA . ASP A 1 73 ? -12.751 -11.918 9.548 1.00 85.94 73 ASP A CA 1
ATOM 593 C C . ASP A 1 73 ? -11.888 -10.658 9.339 1.00 85.94 73 ASP A C 1
ATOM 595 O O . ASP A 1 73 ? -10.661 -10.730 9.351 1.00 85.94 73 ASP A O 1
ATOM 599 N N . GLU A 1 74 ? -12.491 -9.493 9.089 1.00 88.06 74 GLU A N 1
ATOM 600 C CA . GLU A 1 74 ? -11.774 -8.238 8.845 1.00 88.06 74 GLU A CA 1
ATOM 601 C C . GLU A 1 74 ? -12.179 -7.144 9.838 1.00 88.06 74 GLU A C 1
ATOM 603 O O . GLU A 1 74 ? -13.359 -6.951 10.121 1.00 88.06 74 GLU A O 1
ATOM 608 N N . ILE A 1 75 ? -11.195 -6.390 10.333 1.00 86.88 75 ILE A N 1
ATOM 609 C CA . ILE A 1 75 ? -11.398 -5.139 11.074 1.00 86.88 75 ILE A CA 1
ATOM 610 C C . ILE A 1 75 ? -11.140 -3.992 10.110 1.00 86.88 75 ILE A C 1
ATOM 612 O O . ILE A 1 75 ? -10.053 -3.895 9.539 1.00 86.88 75 ILE A O 1
ATOM 616 N N . CYS A 1 76 ? -12.128 -3.125 9.936 1.00 87.88 76 CYS A N 1
ATOM 617 C CA . CYS A 1 76 ? -12.092 -2.017 9.000 1.00 87.88 76 CYS A CA 1
ATOM 618 C C . CYS A 1 76 ? -12.187 -0.672 9.718 1.00 87.88 76 CYS A C 1
ATOM 620 O O . CYS A 1 76 ? -12.904 -0.533 10.702 1.00 87.88 76 CYS A O 1
ATOM 622 N N . GLU A 1 77 ? -11.485 0.329 9.203 1.00 87.94 77 GLU A N 1
ATOM 623 C CA . GLU A 1 77 ? -11.552 1.711 9.666 1.00 87.94 77 GLU A CA 1
ATOM 624 C C . GLU A 1 77 ? -12.671 2.466 8.932 1.00 87.94 77 GLU A C 1
ATOM 626 O O . GLU A 1 77 ? -12.707 2.501 7.697 1.00 87.94 77 GLU A O 1
ATOM 631 N N . ALA A 1 78 ? -13.570 3.102 9.685 1.00 83.44 78 ALA A N 1
ATOM 632 C CA . ALA A 1 78 ? -14.732 3.815 9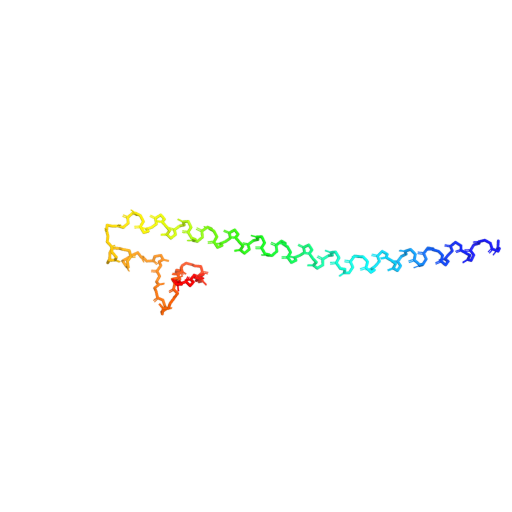.152 1.00 83.44 78 ALA A CA 1
ATOM 633 C C . ALA A 1 78 ? -14.355 5.063 8.338 1.00 83.44 78 ALA A C 1
ATOM 635 O O . ALA A 1 78 ? -14.981 5.352 7.320 1.00 83.44 78 ALA A O 1
ATOM 636 N N . SER A 1 79 ? -13.312 5.784 8.757 1.00 81.50 79 SER A N 1
ATOM 637 C CA . SER A 1 79 ? -12.871 7.037 8.130 1.00 81.50 79 SER A CA 1
ATOM 638 C C . SER A 1 79 ? -12.178 6.832 6.778 1.00 81.50 79 SER A C 1
ATOM 640 O O . SER A 1 79 ? -12.262 7.699 5.909 1.00 81.50 79 SER A O 1
ATOM 642 N N . ALA A 1 80 ? -11.491 5.701 6.593 1.00 74.56 80 ALA A N 1
ATOM 643 C CA . ALA A 1 80 ? -10.572 5.502 5.472 1.00 74.56 80 ALA A CA 1
ATOM 644 C C . ALA A 1 80 ? -10.868 4.256 4.618 1.00 74.56 80 ALA A C 1
ATOM 646 O O . ALA A 1 80 ? -10.146 4.006 3.652 1.00 74.56 80 ALA A O 1
ATOM 647 N N . ASN A 1 81 ? -11.910 3.476 4.941 1.00 73.19 81 ASN A N 1
ATOM 648 C CA . ASN A 1 81 ? -12.272 2.229 4.249 1.00 73.19 81 ASN A CA 1
ATOM 649 C C . ASN A 1 81 ? -11.072 1.267 4.076 1.00 73.19 81 ASN A C 1
ATOM 651 O O . ASN A 1 81 ? -10.917 0.603 3.048 1.00 73.19 81 ASN A O 1
ATOM 655 N N . ARG A 1 82 ? -10.182 1.238 5.076 1.00 82.56 82 ARG A N 1
ATOM 656 C CA . ARG A 1 82 ? -9.010 0.354 5.158 1.00 82.56 82 ARG A CA 1
ATOM 657 C C . ARG A 1 82 ? -9.374 -0.847 6.024 1.00 82.56 82 ARG A C 1
ATOM 659 O O . ARG A 1 82 ? -10.005 -0.645 7.052 1.00 82.56 82 ARG A O 1
ATOM 666 N N . CYS A 1 83 ? -8.983 -2.062 5.640 1.00 85.88 83 CYS A N 1
ATOM 667 C CA . CYS A 1 83 ? -9.336 -3.291 6.362 1.00 85.88 83 CYS A CA 1
ATOM 668 C C . CYS A 1 83 ? -8.115 -4.183 6.610 1.00 85.88 83 CYS A C 1
ATOM 670 O O . CYS A 1 83 ? -7.217 -4.281 5.769 1.00 85.88 83 CYS A O 1
ATOM 672 N N . ILE A 1 84 ? -8.094 -4.863 7.757 1.00 86.38 84 ILE A N 1
ATOM 673 C CA . ILE A 1 84 ? -7.065 -5.829 8.151 1.00 86.38 84 ILE A CA 1
ATOM 674 C 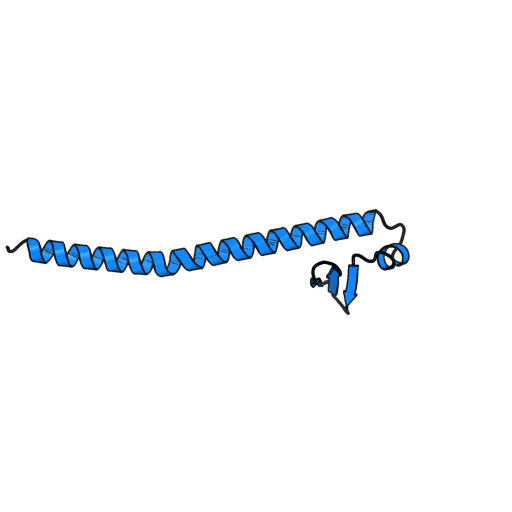C . ILE A 1 84 ? -7.743 -7.154 8.487 1.00 86.38 84 ILE A C 1
ATOM 676 O O . ILE A 1 84 ? -8.690 -7.183 9.266 1.00 86.38 84 ILE A O 1
ATOM 680 N N . LYS A 1 85 ? -7.224 -8.255 7.937 1.00 83.62 85 LYS A N 1
ATOM 681 C CA . LYS A 1 85 ? -7.675 -9.610 8.273 1.00 83.62 85 LYS A CA 1
ATOM 682 C C . LYS A 1 85 ? -7.188 -10.045 9.651 1.00 83.62 85 LYS A C 1
ATOM 684 O O . LYS A 1 85 ? -5.992 -9.965 9.934 1.00 83.62 85 LYS A O 1
ATOM 689 N N . ILE A 1 86 ? -8.113 -10.562 10.446 1.00 76.38 86 ILE A N 1
ATOM 690 C CA . ILE A 1 86 ? -7.875 -11.330 11.663 1.00 76.38 86 ILE A CA 1
ATOM 691 C C . ILE A 1 86 ? -7.488 -12.741 11.194 1.00 76.38 86 ILE A C 1
ATOM 693 O O . ILE A 1 86 ? -8.219 -13.353 10.417 1.00 76.38 86 ILE A O 1
ATOM 697 N N . LYS A 1 87 ? -6.292 -13.212 11.553 1.00 62.31 87 LYS A N 1
ATOM 698 C CA . LYS A 1 87 ? -5.774 -14.528 11.148 1.00 62.31 87 LYS A CA 1
ATOM 699 C C . LYS A 1 87 ? -5.927 -15.535 12.277 1.00 62.31 87 LYS A C 1
ATOM 701 O O . LYS A 1 87 ? -5.714 -15.113 13.433 1.00 62.31 87 LYS A O 1
#

Radius of gyration: 25.86 Å; chains: 1; bounding box: 53×24×72 Å